Protein AF-A0A271LD11-F1 (afdb_monomer_lite)

Organism: NCBI:txid241416

Structure (mmCIF, N/CA/C/O backbone):
data_AF-A0A271LD11-F1
#
_entry.id   AF-A0A271LD11-F1
#
loop_
_atom_site.group_PDB
_atom_site.id
_atom_site.type_symbol
_atom_site.label_atom_id
_atom_site.label_alt_id
_atom_site.label_comp_id
_atom_site.label_asym_id
_atom_site.label_entity_id
_atom_site.label_seq_id
_atom_site.pdbx_PDB_ins_code
_atom_site.Cartn_x
_atom_site.Cartn_y
_atom_site.Cartn_z
_atom_site.occupancy
_atom_site.B_iso_or_equiv
_atom_site.auth_seq_id
_atom_site.auth_comp_id
_atom_site.auth_asym_id
_atom_site.auth_atom_id
_atom_site.pdbx_PDB_model_num
ATOM 1 N N . MET A 1 1 ? -14.427 -5.956 10.404 1.00 69.62 1 MET A N 1
ATOM 2 C CA . MET A 1 1 ? -15.000 -7.315 10.343 1.00 69.62 1 MET A CA 1
ATOM 3 C C . MET A 1 1 ? -15.133 -7.805 11.765 1.00 69.62 1 MET A C 1
ATOM 5 O O . MET A 1 1 ? -14.112 -7.960 12.436 1.00 69.62 1 MET A O 1
ATOM 9 N N . SER A 1 2 ? -16.369 -7.989 12.209 1.00 76.56 2 SER A N 1
ATOM 10 C CA . SER A 1 2 ? -16.725 -8.556 13.507 1.00 76.56 2 SER A CA 1
ATOM 11 C C . SER A 1 2 ? -16.992 -10.064 13.394 1.00 76.56 2 SER A C 1
ATOM 13 O O . SER A 1 2 ? -16.942 -10.661 12.316 1.00 76.56 2 SER A O 1
ATOM 15 N N . ASN A 1 3 ? -17.279 -10.710 14.525 1.00 73.25 3 ASN A N 1
ATOM 16 C CA . ASN A 1 3 ? -17.725 -12.101 14.537 1.00 73.25 3 ASN A CA 1
ATOM 17 C C . ASN A 1 3 ? -19.091 -12.248 13.833 1.00 73.25 3 ASN A C 1
ATOM 19 O O . ASN A 1 3 ? -20.019 -11.530 14.188 1.00 73.25 3 ASN A O 1
ATOM 23 N N . ASP A 1 4 ? -19.204 -13.220 12.918 1.00 74.38 4 ASP A N 1
ATOM 24 C CA . ASP A 1 4 ? -20.382 -13.495 12.061 1.00 74.38 4 ASP A CA 1
ATOM 25 C C . ASP A 1 4 ? -20.621 -12.496 10.902 1.00 74.38 4 ASP A C 1
ATOM 27 O O . ASP A 1 4 ? -21.652 -12.544 10.233 1.00 74.38 4 ASP A O 1
ATOM 31 N N . ASP A 1 5 ? -19.649 -11.623 10.602 1.00 70.19 5 ASP A N 1
ATOM 32 C CA . ASP A 1 5 ? -19.718 -10.740 9.431 1.00 70.19 5 ASP A CA 1
ATOM 33 C C . ASP A 1 5 ? -19.378 -11.460 8.118 1.00 70.19 5 ASP A C 1
ATOM 35 O O . ASP A 1 5 ? -18.509 -12.336 8.044 1.00 70.19 5 ASP A O 1
ATOM 39 N N . ALA A 1 6 ? -19.998 -11.002 7.027 1.00 70.12 6 ALA A N 1
ATOM 40 C CA . ALA A 1 6 ? -19.597 -11.391 5.682 1.00 70.12 6 ALA A CA 1
ATOM 41 C C . ALA A 1 6 ? -18.169 -10.894 5.382 1.00 70.12 6 ALA A C 1
ATOM 43 O O . ALA A 1 6 ? -17.907 -9.693 5.331 1.00 70.12 6 ALA A O 1
ATOM 44 N N . ALA A 1 7 ? -17.249 -11.830 5.136 1.00 69.25 7 ALA A N 1
ATOM 45 C CA . ALA A 1 7 ? -15.844 -11.529 4.855 1.00 69.25 7 ALA A CA 1
ATOM 46 C C . ALA A 1 7 ? -15.589 -10.948 3.445 1.00 69.25 7 ALA A C 1
ATOM 48 O O . ALA A 1 7 ? -14.489 -10.483 3.170 1.00 69.25 7 ALA A O 1
ATOM 49 N N . ASP A 1 8 ? -16.587 -10.960 2.557 1.00 73.25 8 ASP A N 1
ATOM 50 C CA . ASP A 1 8 ? -16.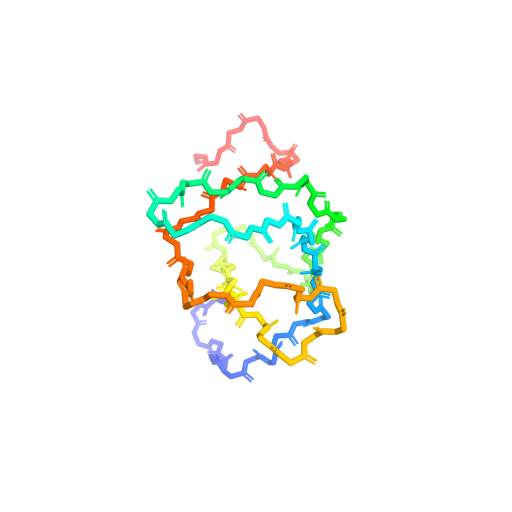499 -10.434 1.184 1.00 73.25 8 ASP A CA 1
ATOM 51 C C . ASP A 1 8 ? -17.018 -8.987 1.089 1.00 73.25 8 ASP A C 1
ATOM 53 O O . ASP A 1 8 ? -17.765 -8.607 0.187 1.00 73.25 8 ASP A O 1
ATOM 57 N N . ALA A 1 9 ? -16.679 -8.164 2.082 1.00 72.81 9 ALA A N 1
ATOM 58 C CA . ALA A 1 9 ? -16.881 -6.730 1.964 1.00 72.81 9 ALA A CA 1
ATOM 59 C C . ALA A 1 9 ? -15.884 -6.192 0.928 1.00 72.81 9 ALA A C 1
ATOM 61 O O . ALA A 1 9 ? -14.672 -6.328 1.096 1.00 72.81 9 ALA A O 1
ATOM 62 N N . GLY A 1 10 ? -16.397 -5.594 -0.149 1.00 79.50 10 GLY A N 1
ATOM 63 C CA . GLY A 1 10 ? -15.557 -5.032 -1.203 1.00 79.50 10 GLY A CA 1
ATOM 64 C C . GLY A 1 10 ? -14.581 -3.985 -0.660 1.00 79.50 10 GLY A C 1
ATOM 65 O O . GLY A 1 10 ? -14.938 -3.164 0.188 1.00 79.50 10 GLY A O 1
ATOM 66 N N . PHE A 1 11 ? -13.350 -4.001 -1.170 1.00 81.75 11 PHE A N 1
ATOM 67 C CA . PHE A 1 11 ? -12.365 -2.972 -0.851 1.00 81.75 11 PHE A CA 1
ATOM 68 C C . PHE A 1 11 ? -12.827 -1.605 -1.374 1.00 81.75 11 PHE A C 1
ATOM 70 O O . PHE A 1 11 ? -13.460 -1.502 -2.427 1.00 81.75 11 PHE A O 1
ATOM 77 N N . GLY A 1 12 ? -12.522 -0.550 -0.616 1.00 84.06 12 GLY A N 1
ATOM 78 C CA . GLY A 1 12 ? -12.836 0.824 -1.004 1.00 84.06 12 GLY A CA 1
ATOM 79 C C . GLY A 1 12 ? -11.970 1.341 -2.158 1.00 84.06 12 GLY A C 1
ATOM 80 O O . GLY A 1 12 ? -11.227 0.604 -2.802 1.00 84.06 12 GLY A O 1
ATOM 81 N N . THR A 1 13 ? -12.039 2.649 -2.403 1.00 88.38 13 THR A N 1
ATOM 82 C CA . THR A 1 13 ? -11.216 3.311 -3.423 1.00 88.38 13 THR A CA 1
ATOM 83 C C . THR A 1 13 ? -9.732 3.249 -3.057 1.00 88.38 13 THR A C 1
ATOM 85 O O . THR A 1 13 ? -9.320 3.795 -2.031 1.00 88.38 13 THR A O 1
ATOM 88 N N . ALA A 1 14 ? -8.927 2.629 -3.921 1.00 90.69 14 ALA A N 1
ATOM 89 C CA . ALA A 1 14 ? -7.479 2.569 -3.763 1.00 90.69 14 ALA A CA 1
ATOM 90 C C . ALA A 1 14 ? -6.838 3.967 -3.820 1.00 90.69 14 ALA A C 1
ATOM 92 O O . ALA A 1 14 ? -7.325 4.863 -4.511 1.00 90.69 14 ALA A O 1
ATOM 93 N N . GLN A 1 15 ? -5.731 4.141 -3.098 1.00 93.31 15 GLN A N 1
ATOM 94 C CA . GLN A 1 15 ? -4.854 5.306 -3.213 1.00 93.31 15 GLN A CA 1
ATOM 95 C C . GLN A 1 15 ? -3.533 4.879 -3.845 1.00 93.31 15 GLN A C 1
ATOM 97 O O . GLN A 1 15 ? -3.049 3.776 -3.591 1.00 93.31 15 GLN A O 1
ATOM 102 N N . SER A 1 16 ? -2.944 5.760 -4.648 1.00 92.38 16 SER A N 1
ATOM 103 C CA . SER A 1 16 ? -1.676 5.521 -5.333 1.00 92.38 16 SER A CA 1
ATOM 104 C C . SER A 1 16 ? -0.527 6.257 -4.645 1.00 92.38 16 SER A C 1
ATOM 106 O O . SER A 1 16 ? -0.664 7.422 -4.266 1.00 92.38 16 SER A O 1
ATOM 108 N N . SER A 1 17 ? 0.627 5.601 -4.554 1.00 91.56 17 SER A N 1
ATOM 109 C CA . SER A 1 17 ? 1.922 6.240 -4.315 1.00 91.56 17 SER A CA 1
ATOM 110 C C . SER A 1 17 ? 2.787 5.970 -5.539 1.00 91.56 17 SER A C 1
ATOM 112 O O . SER A 1 17 ? 3.067 4.814 -5.856 1.00 91.56 17 SER A O 1
ATOM 114 N N . VAL A 1 18 ? 3.131 7.033 -6.265 1.00 89.38 18 VAL A N 1
ATOM 115 C CA . VAL A 1 18 ? 3.889 6.943 -7.515 1.00 89.38 18 VAL A CA 1
ATOM 116 C C . VAL A 1 18 ? 5.312 7.398 -7.249 1.00 89.38 18 VAL A C 1
ATOM 118 O O . VAL A 1 18 ? 5.535 8.521 -6.798 1.00 89.38 18 VAL A O 1
ATOM 121 N N . ASP A 1 19 ? 6.259 6.520 -7.553 1.00 84.38 19 ASP A N 1
ATOM 122 C CA . ASP A 1 19 ? 7.686 6.815 -7.555 1.00 84.38 19 ASP A CA 1
ATOM 123 C C . ASP A 1 19 ? 8.252 6.638 -8.965 1.00 84.38 19 ASP A C 1
ATOM 125 O O . ASP A 1 19 ? 7.733 5.855 -9.765 1.00 84.38 19 ASP A O 1
ATOM 129 N N . THR A 1 20 ? 9.329 7.355 -9.270 1.00 78.56 20 THR A N 1
ATOM 130 C CA . THR A 1 20 ? 10.007 7.290 -10.570 1.00 78.56 20 THR A CA 1
ATOM 131 C C . THR A 1 20 ? 11.414 6.736 -10.401 1.00 78.56 20 THR A C 1
ATOM 133 O O . THR A 1 20 ? 12.175 7.206 -9.559 1.00 78.56 20 THR A O 1
ATOM 136 N N . GLY A 1 21 ? 11.793 5.773 -11.239 1.00 76.94 21 GLY A N 1
ATOM 137 C CA . GLY A 1 21 ? 13.094 5.109 -11.172 1.00 76.94 21 GLY A CA 1
ATOM 138 C C . GLY A 1 21 ? 13.439 4.378 -12.468 1.00 76.94 21 GLY A C 1
ATOM 139 O O . GLY A 1 21 ? 12.699 4.448 -13.447 1.00 76.94 21 GLY A O 1
ATOM 140 N N . GLY A 1 22 ? 14.567 3.666 -12.491 1.00 77.94 22 GLY A N 1
ATOM 141 C CA . GLY A 1 22 ? 14.997 2.953 -13.704 1.00 77.94 22 GLY A CA 1
ATOM 142 C C . GLY A 1 22 ? 16.269 2.113 -13.590 1.00 77.94 22 GLY A C 1
ATOM 143 O O . GLY A 1 22 ? 16.673 1.493 -14.571 1.00 77.94 22 GLY A O 1
ATOM 144 N N . THR A 1 23 ? 16.901 2.066 -12.420 1.00 84.31 23 THR A N 1
ATOM 145 C CA . THR A 1 23 ? 18.092 1.251 -12.173 1.00 84.31 23 THR A CA 1
ATOM 146 C C . THR A 1 23 ? 17.672 -0.111 -11.626 1.00 84.31 23 THR A C 1
ATOM 148 O O . THR A 1 23 ? 16.885 -0.218 -10.686 1.00 84.31 23 THR A O 1
ATOM 151 N N . THR A 1 24 ? 18.206 -1.182 -12.205 1.00 85.12 24 THR A N 1
ATOM 152 C CA . THR A 1 24 ? 18.028 -2.540 -11.679 1.00 85.12 24 THR A CA 1
ATOM 153 C C . THR A 1 24 ? 18.737 -2.696 -10.327 1.00 85.12 24 THR A C 1
ATOM 155 O O . THR A 1 24 ? 19.825 -2.162 -10.142 1.00 85.12 24 THR A O 1
ATOM 158 N N . ASN A 1 25 ? 18.165 -3.505 -9.427 1.00 83.38 25 ASN A N 1
ATOM 159 C CA . ASN A 1 25 ? 18.696 -3.836 -8.092 1.00 83.38 25 ASN A CA 1
ATOM 160 C C . ASN A 1 25 ? 18.739 -2.690 -7.062 1.00 83.38 25 ASN A C 1
ATOM 162 O O . ASN A 1 25 ? 19.392 -2.844 -6.029 1.00 83.38 25 ASN A O 1
ATOM 166 N N . ASP A 1 26 ? 17.996 -1.606 -7.282 1.00 89.12 26 ASP A N 1
ATOM 167 C CA . ASP A 1 26 ? 17.833 -0.530 -6.300 1.00 89.12 26 ASP A CA 1
ATOM 168 C C . ASP A 1 26 ? 16.545 -0.686 -5.469 1.00 89.12 26 ASP A C 1
ATOM 170 O O . ASP A 1 26 ? 15.550 -1.269 -5.913 1.00 89.12 26 ASP A O 1
ATOM 174 N N . ILE A 1 27 ? 16.567 -0.153 -4.241 1.00 88.38 27 ILE A N 1
ATOM 175 C CA . ILE A 1 27 ? 15.378 -0.014 -3.392 1.00 88.38 27 ILE A CA 1
ATOM 176 C C . ILE A 1 27 ? 14.776 1.370 -3.620 1.00 88.38 27 ILE A C 1
ATOM 178 O O . ILE A 1 27 ? 15.405 2.385 -3.332 1.00 88.38 27 ILE A O 1
ATOM 182 N N . TYR A 1 28 ? 13.534 1.377 -4.088 1.00 88.62 28 TYR A N 1
ATOM 183 C CA . TYR A 1 28 ? 12.732 2.572 -4.318 1.00 88.62 28 TYR A CA 1
ATOM 184 C C . TYR A 1 28 ? 11.735 2.764 -3.173 1.00 88.62 28 TYR A C 1
ATOM 186 O O . TYR A 1 28 ? 11.100 1.800 -2.735 1.00 88.62 28 TYR A O 1
ATOM 194 N N . ILE A 1 29 ? 11.622 3.995 -2.672 1.00 90.31 29 ILE A N 1
ATOM 195 C CA . ILE A 1 29 ? 10.700 4.371 -1.594 1.00 90.31 29 ILE A CA 1
ATOM 196 C C . ILE A 1 29 ? 9.856 5.529 -2.113 1.00 90.31 29 ILE A C 1
ATOM 198 O O . ILE A 1 29 ? 10.345 6.651 -2.230 1.00 90.31 29 ILE A O 1
ATOM 202 N N . GLY A 1 30 ? 8.590 5.239 -2.411 1.00 87.62 30 GLY A N 1
ATOM 203 C CA . GLY A 1 30 ? 7.655 6.238 -2.909 1.00 87.62 30 GLY A CA 1
ATOM 204 C C . GLY A 1 30 ? 7.220 7.255 -1.851 1.00 87.62 30 GLY A C 1
ATOM 205 O O . GLY A 1 30 ? 7.399 7.031 -0.649 1.00 87.62 30 GLY A O 1
ATOM 206 N N . PRO A 1 31 ? 6.636 8.383 -2.291 1.00 92.06 31 PRO A N 1
ATOM 207 C CA . PRO A 1 31 ? 6.083 9.387 -1.393 1.00 92.06 31 PRO A CA 1
ATOM 208 C C . PRO A 1 31 ? 4.895 8.837 -0.588 1.00 92.06 31 PRO A C 1
ATOM 210 O O . PRO A 1 31 ? 4.310 7.803 -0.916 1.00 92.06 31 PRO A O 1
ATOM 213 N N . GLU A 1 32 ? 4.501 9.554 0.461 1.00 92.62 32 GLU A N 1
ATOM 214 C CA . GLU A 1 32 ? 3.271 9.254 1.199 1.00 92.62 32 GLU A CA 1
ATOM 215 C C . GLU A 1 32 ? 2.047 9.335 0.266 1.00 92.62 32 GLU A C 1
ATOM 217 O O . GLU A 1 32 ? 1.931 10.258 -0.546 1.00 92.62 32 GLU A O 1
ATOM 222 N N . SER A 1 33 ? 1.133 8.363 0.361 1.00 92.12 33 SER A N 1
ATOM 223 C CA . SER A 1 33 ? -0.139 8.414 -0.362 1.00 92.12 33 SER A CA 1
ATOM 224 C C . SER A 1 33 ? -1.081 9.451 0.254 1.00 92.12 33 SER A C 1
ATOM 226 O O . SER A 1 33 ? -0.901 9.899 1.383 1.00 92.12 33 SER A O 1
ATOM 228 N N . SER A 1 34 ? -2.169 9.772 -0.445 1.00 92.44 34 SER A N 1
ATOM 229 C CA . SER A 1 34 ? -3.283 10.463 0.215 1.00 92.44 34 SER A CA 1
ATOM 230 C C . SER A 1 34 ? -3.881 9.594 1.331 1.00 92.44 34 SER A C 1
ATOM 232 O O . SER A 1 34 ? -3.807 8.362 1.285 1.00 92.44 34 SER A O 1
ATOM 234 N N . ALA A 1 35 ? -4.474 10.242 2.336 1.00 91.00 35 ALA A N 1
ATOM 235 C CA . ALA A 1 35 ? -5.058 9.555 3.481 1.00 91.00 35 ALA A CA 1
ATOM 236 C C . ALA A 1 35 ? -6.223 8.640 3.062 1.00 91.00 35 ALA A C 1
ATOM 238 O O . ALA A 1 35 ? -7.150 9.066 2.370 1.00 91.00 35 ALA A O 1
ATOM 239 N N . ILE A 1 36 ? -6.205 7.393 3.538 1.00 89.38 36 ILE A N 1
ATOM 240 C CA . ILE A 1 36 ? -7.318 6.448 3.398 1.00 89.38 36 ILE A CA 1
ATOM 241 C C . ILE A 1 36 ? -8.201 6.578 4.636 1.00 89.38 36 ILE A C 1
ATOM 243 O O . ILE A 1 36 ? -7.780 6.256 5.744 1.00 89.38 36 ILE A O 1
ATOM 247 N N . THR A 1 37 ? -9.438 7.043 4.455 1.00 87.19 37 THR A N 1
ATOM 248 C CA . THR A 1 37 ? -10.434 7.044 5.536 1.00 87.19 37 THR A CA 1
ATOM 249 C C . THR A 1 37 ? -11.150 5.703 5.561 1.00 87.19 37 THR A C 1
ATOM 251 O O . THR A 1 37 ? -11.732 5.294 4.556 1.00 87.19 37 THR A O 1
ATOM 254 N N . ILE A 1 38 ? -11.119 5.024 6.709 1.00 82.06 38 ILE A N 1
ATOM 255 C CA . ILE A 1 38 ? -11.859 3.776 6.897 1.00 82.06 38 ILE A CA 1
ATOM 256 C C . ILE A 1 38 ? -13.350 4.099 6.885 1.00 82.06 38 ILE A C 1
ATOM 258 O O . ILE A 1 38 ? -13.853 4.807 7.755 1.00 82.06 38 ILE A O 1
ATOM 262 N N . GLY A 1 39 ? -14.027 3.630 5.840 1.00 75.00 39 GLY A N 1
ATOM 263 C CA . GLY A 1 39 ? -15.477 3.694 5.727 1.00 75.00 39 GLY A CA 1
ATOM 264 C C . GLY A 1 39 ? -16.156 2.611 6.563 1.00 75.00 39 GLY A C 1
ATOM 265 O O . GLY A 1 39 ? -15.515 1.693 7.071 1.00 75.00 39 GLY A O 1
ATOM 266 N N . GLY A 1 40 ? -17.480 2.707 6.681 1.00 68.69 40 GLY A N 1
ATOM 267 C CA . GLY A 1 40 ? -18.225 1.916 7.658 1.00 68.69 40 GLY A CA 1
ATOM 268 C C . GLY A 1 40 ? -18.008 2.466 9.065 1.00 68.69 40 GLY A C 1
ATOM 269 O O . GLY A 1 40 ? -17.143 3.303 9.300 1.00 68.69 40 GLY A O 1
ATOM 270 N N . THR A 1 41 ? -18.840 2.062 10.009 1.00 72.38 41 THR A N 1
ATOM 271 C CA . THR A 1 41 ? -18.684 2.415 11.422 1.00 72.38 41 THR A CA 1
ATOM 272 C C . THR A 1 41 ? -18.083 1.209 12.140 1.00 72.38 41 THR A C 1
ATOM 274 O O . THR A 1 41 ? -18.848 0.495 12.793 1.00 72.38 41 THR A O 1
ATOM 277 N N . PRO A 1 42 ? -16.778 0.904 11.955 1.00 75.62 42 PRO A N 1
ATOM 278 C CA . PRO A 1 42 ? -16.162 -0.227 12.632 1.00 75.62 42 PRO A CA 1
ATOM 279 C C . PRO A 1 42 ? -16.278 -0.025 14.142 1.00 75.62 42 PRO A C 1
ATOM 281 O O . PRO A 1 42 ? -16.050 1.076 14.655 1.00 75.62 42 PRO A O 1
ATOM 284 N N . ALA A 1 43 ? -16.679 -1.081 14.835 1.00 76.75 43 ALA A N 1
ATOM 285 C CA . ALA A 1 43 ? -16.684 -1.118 16.282 1.00 76.75 43 ALA A CA 1
ATOM 286 C C . ALA A 1 43 ? -15.257 -1.313 16.811 1.00 76.75 43 ALA A C 1
ATOM 288 O O . ALA A 1 43 ? -14.338 -1.719 16.099 1.00 76.75 43 ALA A O 1
ATOM 289 N N . GLU A 1 44 ? -15.071 -1.012 18.090 1.00 75.75 44 GLU A N 1
ATOM 290 C CA . GLU A 1 44 ? -13.823 -1.313 18.783 1.00 75.75 44 GLU A CA 1
ATOM 291 C C . GLU A 1 44 ? -13.535 -2.823 18.738 1.00 75.75 44 GLU A C 1
ATOM 293 O O . GLU A 1 44 ? -14.424 -3.639 18.988 1.00 75.75 44 GLU A O 1
ATOM 298 N N . GLY A 1 45 ? -12.298 -3.190 18.389 1.00 74.75 45 GLY A N 1
ATOM 299 C CA . GLY A 1 45 ? -11.885 -4.584 18.206 1.00 74.75 45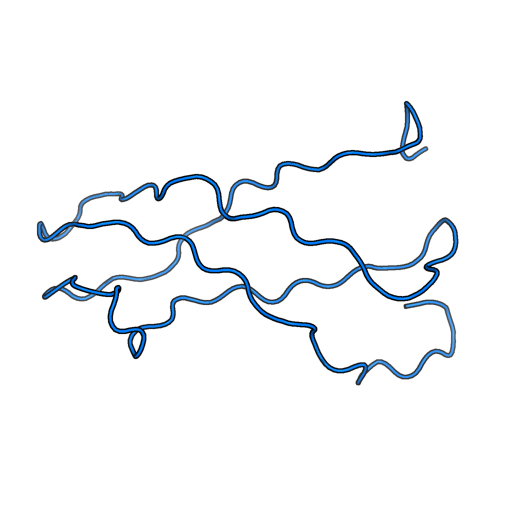 GLY A CA 1
ATOM 300 C C . GLY A 1 45 ? -12.196 -5.183 16.828 1.00 74.75 45 GLY A C 1
ATOM 301 O O . GLY A 1 45 ? -11.866 -6.347 16.593 1.00 74.75 45 GLY A O 1
ATOM 302 N N . ASP A 1 46 ? -12.783 -4.419 15.902 1.00 81.44 46 ASP A N 1
ATOM 303 C CA . ASP A 1 46 ? -13.016 -4.898 14.540 1.00 81.44 46 ASP A CA 1
ATOM 304 C C . ASP A 1 46 ? -11.729 -4.992 13.720 1.00 81.44 46 ASP A C 1
ATOM 306 O O . ASP A 1 46 ? -10.897 -4.083 13.687 1.00 81.44 46 ASP A O 1
ATOM 310 N N . LEU A 1 47 ? -11.617 -6.068 12.939 1.00 82.06 47 LEU A N 1
ATOM 311 C CA . LEU A 1 47 ? -10.524 -6.216 11.985 1.00 82.06 47 LEU A CA 1
ATOM 312 C C . LEU A 1 47 ? -10.730 -5.284 10.781 1.00 82.06 47 LEU A C 1
ATOM 314 O O . LEU A 1 47 ? -11.757 -5.366 10.094 1.00 82.06 47 LEU A O 1
ATOM 318 N N . VAL A 1 48 ? -9.724 -4.464 10.480 1.00 82.88 48 VAL A N 1
ATOM 319 C CA . VAL A 1 48 ? -9.627 -3.685 9.238 1.00 82.88 48 VAL A CA 1
ATOM 320 C C . VAL A 1 48 ? -8.611 -4.352 8.315 1.00 82.88 48 VAL A C 1
ATOM 322 O O . VAL A 1 48 ? -7.470 -4.595 8.706 1.00 82.88 48 VAL A O 1
ATOM 325 N N . VAL A 1 49 ? -9.026 -4.656 7.085 1.00 86.50 49 VAL A N 1
ATOM 326 C CA . VAL A 1 49 ? -8.187 -5.336 6.089 1.00 86.50 49 VAL A CA 1
ATOM 327 C C . VAL A 1 49 ? -7.815 -4.360 4.982 1.00 86.50 49 VAL A C 1
ATOM 329 O O . VAL A 1 49 ? -8.682 -3.723 4.387 1.00 86.50 49 VAL A O 1
ATOM 332 N N . PHE A 1 50 ? -6.521 -4.285 4.676 1.00 87.38 50 PHE A N 1
ATOM 333 C CA . PHE A 1 50 ? -5.993 -3.512 3.559 1.00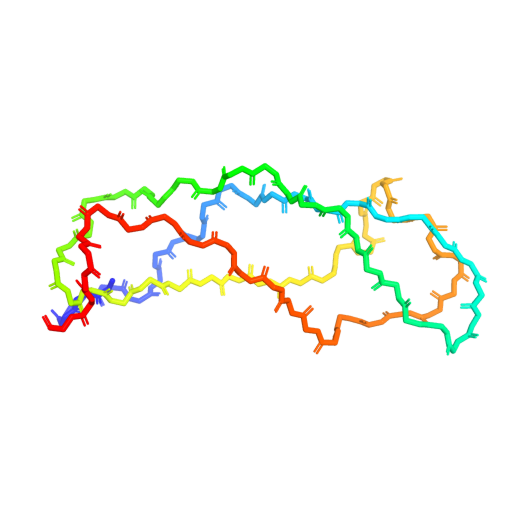 87.38 50 PHE A CA 1
ATOM 334 C C . PHE A 1 50 ? -5.450 -4.449 2.489 1.00 87.38 50 PHE A C 1
ATOM 336 O O . PHE A 1 50 ? -4.739 -5.407 2.795 1.00 87.38 50 PHE A O 1
ATOM 343 N N . GLN A 1 51 ? -5.744 -4.139 1.231 1.00 90.12 51 GLN A N 1
ATOM 344 C CA . GLN A 1 51 ? -5.078 -4.752 0.095 1.00 90.12 51 GLN A CA 1
ATOM 345 C C . GLN A 1 51 ? -4.033 -3.782 -0.441 1.00 90.12 51 GLN A C 1
ATOM 347 O O . GLN A 1 51 ? -4.327 -2.615 -0.693 1.00 90.12 51 GLN A O 1
ATOM 352 N N . ILE A 1 52 ? -2.815 -4.282 -0.626 1.00 91.69 52 ILE A N 1
ATOM 353 C CA . ILE A 1 52 ? -1.716 -3.524 -1.207 1.00 91.69 52 ILE A CA 1
ATOM 354 C C . ILE A 1 52 ? -1.122 -4.349 -2.337 1.00 91.69 52 ILE A C 1
ATOM 356 O O . ILE A 1 52 ? -0.874 -5.546 -2.186 1.00 91.69 52 ILE A O 1
ATOM 360 N N . TYR A 1 53 ? -0.892 -3.701 -3.469 1.00 91.44 53 TYR A N 1
ATOM 361 C CA . TYR A 1 53 ? -0.273 -4.297 -4.638 1.00 91.44 53 TYR A CA 1
ATOM 362 C C . TYR A 1 53 ? 0.510 -3.231 -5.406 1.00 91.44 53 TYR A C 1
ATOM 364 O O . TYR A 1 53 ? 0.343 -2.033 -5.181 1.00 91.44 53 TYR A O 1
ATOM 372 N N . ARG A 1 54 ? 1.384 -3.678 -6.308 1.00 89.75 54 ARG A N 1
ATOM 373 C CA . ARG A 1 54 ? 1.985 -2.806 -7.317 1.00 89.75 54 ARG A CA 1
ATOM 374 C C . ARG A 1 54 ? 1.079 -2.797 -8.544 1.00 89.75 54 ARG A 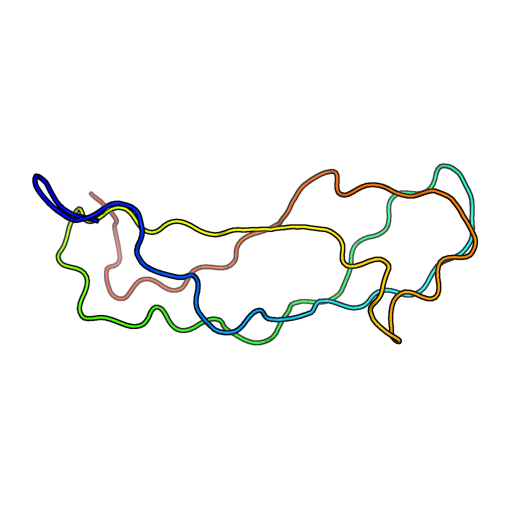C 1
ATOM 376 O O . ARG A 1 54 ? 0.851 -3.862 -9.115 1.00 89.75 54 ARG A O 1
ATOM 383 N N . ASP A 1 55 ? 0.616 -1.624 -8.957 1.00 90.69 55 ASP A N 1
ATOM 384 C CA . ASP A 1 55 ? -0.150 -1.467 -10.193 1.00 90.69 55 ASP A CA 1
ATOM 385 C C . ASP A 1 55 ? 0.772 -1.150 -11.373 1.00 90.69 55 ASP A C 1
ATOM 387 O O . ASP A 1 55 ? 1.114 -0.000 -11.622 1.00 90.69 55 ASP A O 1
ATOM 391 N N . VAL A 1 56 ? 1.172 -2.188 -12.106 1.00 87.38 56 VAL A N 1
ATOM 392 C CA . VAL A 1 56 ? 2.015 -2.046 -13.308 1.00 87.38 56 VAL A CA 1
ATOM 393 C C . VAL A 1 56 ? 1.262 -1.487 -14.518 1.00 87.38 56 VAL A C 1
ATOM 395 O O . VAL A 1 56 ? 1.870 -1.238 -15.555 1.00 87.38 56 VAL A O 1
ATOM 398 N N . SER A 1 57 ? -0.065 -1.361 -14.426 1.00 88.06 57 SER A N 1
ATOM 399 C CA . SER A 1 57 ? -0.905 -0.824 -15.498 1.00 88.06 57 SER A CA 1
ATOM 400 C C . SER A 1 57 ? -1.215 0.663 -15.333 1.00 88.06 57 SER A C 1
ATOM 402 O O . SER A 1 57 ? -1.730 1.280 -16.268 1.00 88.06 57 SER A O 1
ATOM 404 N N . ASP A 1 58 ? -0.890 1.239 -14.172 1.00 87.81 58 ASP A N 1
ATOM 405 C CA . ASP A 1 58 ? -1.049 2.663 -13.907 1.00 87.81 58 ASP A CA 1
ATOM 406 C C . ASP A 1 58 ? -0.111 3.495 -14.792 1.00 87.81 58 ASP A C 1
ATOM 408 O O . ASP A 1 58 ? 1.056 3.161 -14.989 1.00 87.81 58 ASP A O 1
ATOM 412 N N . ALA A 1 59 ? -0.609 4.618 -15.315 1.00 84.81 59 ALA A N 1
ATOM 413 C CA . ALA A 1 59 ? 0.173 5.486 -16.197 1.00 84.81 59 ALA A CA 1
ATOM 414 C C . ALA A 1 59 ? 1.384 6.135 -15.494 1.00 84.81 59 ALA A C 1
ATOM 416 O O . ALA A 1 59 ? 2.299 6.616 -16.167 1.00 84.81 59 ALA A O 1
ATOM 417 N N . GLY A 1 60 ? 1.378 6.177 -14.160 1.00 81.94 60 GLY A N 1
ATOM 418 C CA . GLY A 1 60 ? 2.487 6.612 -13.323 1.00 81.94 60 GLY A CA 1
ATOM 419 C C . GLY A 1 60 ? 3.571 5.551 -13.111 1.00 81.94 60 GLY A C 1
ATOM 420 O O . GLY A 1 60 ? 4.693 5.935 -12.770 1.00 81.94 60 GLY A O 1
ATOM 421 N N . ASP A 1 61 ? 3.308 4.255 -13.347 1.00 82.50 61 ASP A N 1
ATOM 422 C CA . ASP A 1 61 ? 4.353 3.220 -13.300 1.00 82.50 61 ASP A CA 1
ATOM 423 C C . ASP A 1 61 ? 5.234 3.315 -14.552 1.00 82.50 61 ASP A C 1
ATOM 425 O O . ASP A 1 61 ? 5.001 2.712 -15.598 1.00 82.50 61 ASP A O 1
ATOM 429 N N . THR A 1 62 ? 6.270 4.140 -14.436 1.00 85.25 62 THR A N 1
ATOM 430 C CA . THR A 1 62 ? 7.231 4.422 -15.509 1.00 85.25 62 THR A CA 1
ATOM 431 C C . THR A 1 62 ? 8.490 3.558 -15.421 1.00 85.25 62 THR A C 1
ATOM 433 O O . THR A 1 62 ? 9.446 3.785 -16.168 1.00 85.25 62 THR A O 1
ATOM 436 N N . MET A 1 63 ? 8.529 2.562 -14.528 1.00 81.25 63 MET A N 1
ATOM 437 C CA . MET A 1 63 ? 9.711 1.714 -14.385 1.00 81.25 63 MET A CA 1
ATOM 438 C C . MET A 1 63 ? 9.835 0.768 -15.581 1.00 81.25 63 MET A C 1
ATOM 440 O O . MET A 1 63 ? 9.066 -0.171 -15.748 1.00 81.25 63 MET A O 1
ATOM 444 N N . ALA A 1 64 ? 10.878 0.971 -16.385 1.00 82.19 64 ALA A N 1
ATOM 445 C CA . ALA A 1 64 ? 11.196 0.113 -17.529 1.00 82.19 64 ALA A CA 1
ATOM 446 C C . ALA A 1 64 ? 11.886 -1.215 -17.143 1.00 82.19 64 ALA A C 1
ATOM 448 O O . ALA A 1 64 ? 12.345 -1.951 -18.017 1.00 82.19 64 ALA A O 1
ATOM 449 N N . VAL A 1 65 ? 12.014 -1.497 -15.843 1.00 84.12 65 VAL A N 1
ATOM 450 C CA . VAL A 1 65 ? 12.700 -2.670 -15.289 1.00 84.12 65 VAL A CA 1
ATOM 451 C C . VAL A 1 65 ? 11.753 -3.466 -14.400 1.00 84.12 65 VAL A C 1
ATOM 453 O O . VAL A 1 65 ? 10.881 -2.892 -13.748 1.00 84.12 65 VAL A O 1
ATOM 456 N N . ASP A 1 66 ? 11.970 -4.780 -14.329 1.00 85.81 66 ASP A N 1
ATOM 457 C CA . ASP A 1 66 ? 11.204 -5.652 -13.443 1.00 85.81 66 ASP A CA 1
ATOM 458 C C . ASP A 1 66 ? 11.379 -5.222 -11.984 1.00 85.81 66 ASP A C 1
ATOM 460 O O . ASP A 1 66 ? 12.495 -5.120 -11.464 1.00 85.81 66 ASP A O 1
ATOM 464 N N . ALA A 1 67 ? 10.261 -5.004 -11.302 1.00 86.12 67 ALA A N 1
ATOM 465 C CA . ALA A 1 67 ? 10.250 -4.600 -9.911 1.00 86.12 67 ALA A CA 1
ATOM 466 C C . ALA A 1 67 ? 9.068 -5.229 -9.167 1.00 86.12 67 ALA A C 1
ATOM 468 O O . ALA A 1 67 ? 8.037 -5.574 -9.744 1.00 86.12 67 ALA A O 1
ATOM 469 N N . ARG A 1 68 ? 9.230 -5.398 -7.852 1.00 87.62 68 ARG A N 1
ATOM 470 C CA . ARG A 1 68 ? 8.226 -6.003 -6.969 1.00 87.62 68 ARG A CA 1
ATOM 471 C C . ARG A 1 68 ? 8.044 -5.174 -5.707 1.00 87.62 68 ARG A C 1
ATOM 473 O O . ARG A 1 68 ? 8.991 -4.548 -5.228 1.00 87.62 68 ARG A O 1
ATOM 480 N N . LEU A 1 69 ? 6.838 -5.213 -5.152 1.00 90.06 69 LEU A N 1
ATOM 481 C CA . LEU A 1 69 ? 6.560 -4.648 -3.838 1.00 90.06 69 LEU A CA 1
ATOM 482 C C . LEU A 1 69 ? 7.252 -5.498 -2.764 1.00 90.06 69 LEU A C 1
ATOM 484 O O . LEU A 1 69 ? 7.049 -6.709 -2.709 1.00 90.06 69 LEU A O 1
ATOM 488 N N . HIS A 1 70 ? 8.074 -4.864 -1.928 1.00 91.50 70 HIS A N 1
ATOM 489 C CA . HIS A 1 70 ? 8.790 -5.539 -0.839 1.00 91.50 70 HIS A CA 1
ATOM 490 C C . HIS A 1 70 ? 8.148 -5.306 0.533 1.00 91.50 70 HIS A C 1
ATOM 492 O O . HIS A 1 70 ? 8.205 -6.185 1.388 1.00 91.50 70 HIS A O 1
ATOM 498 N N . GLY A 1 71 ? 7.539 -4.140 0.754 1.00 91.06 71 GLY A N 1
ATOM 499 C CA . GLY A 1 71 ? 6.927 -3.773 2.027 1.00 91.06 71 GLY A CA 1
ATOM 500 C C . GLY A 1 71 ? 6.285 -2.391 1.971 1.00 91.06 71 GLY A C 1
ATOM 501 O O . GLY A 1 71 ? 6.370 -1.711 0.949 1.00 91.06 71 GLY A O 1
ATOM 502 N N . ILE A 1 72 ? 5.647 -1.996 3.073 1.00 92.44 72 ILE A N 1
ATOM 503 C CA . ILE A 1 72 ? 4.982 -0.698 3.235 1.00 92.44 72 ILE A CA 1
ATOM 504 C C . ILE A 1 72 ? 5.276 -0.093 4.602 1.00 92.44 72 ILE A C 1
ATOM 506 O O . ILE A 1 72 ? 5.517 -0.812 5.572 1.00 92.44 72 ILE A O 1
ATOM 510 N N . HIS A 1 73 ? 5.205 1.233 4.675 1.00 91.75 73 HIS A N 1
ATOM 511 C CA . HIS A 1 73 ? 5.145 1.974 5.929 1.00 91.75 73 HIS A CA 1
ATOM 512 C C . HIS A 1 73 ? 3.714 2.476 6.118 1.00 91.75 73 HIS A C 1
ATOM 514 O O . HIS A 1 73 ? 3.172 3.133 5.232 1.00 91.75 73 HIS A O 1
ATOM 520 N N . ILE A 1 74 ? 3.101 2.150 7.258 1.00 89.88 74 ILE A N 1
ATOM 521 C CA . ILE A 1 74 ? 1.739 2.579 7.587 1.00 89.88 74 ILE A CA 1
ATOM 522 C C . ILE A 1 74 ? 1.816 3.717 8.599 1.00 89.88 74 ILE A C 1
ATOM 524 O O . ILE A 1 74 ? 2.327 3.537 9.705 1.00 89.88 74 ILE A O 1
ATOM 528 N N . TYR A 1 75 ? 1.262 4.866 8.223 1.00 89.19 75 TYR A N 1
ATOM 529 C CA . TYR A 1 75 ? 1.019 5.989 9.118 1.00 89.19 75 TYR A CA 1
ATOM 530 C C . TYR A 1 75 ? -0.456 5.971 9.505 1.00 89.19 75 TYR A C 1
ATOM 532 O O . TYR A 1 75 ? -1.331 6.203 8.673 1.00 89.19 75 TYR A O 1
ATOM 540 N N . LEU A 1 76 ? -0.735 5.642 10.764 1.00 86.00 76 LEU A N 1
ATOM 541 C CA . LEU A 1 76 ? -2.093 5.570 11.294 1.00 86.00 76 LEU A CA 1
ATOM 542 C C . LEU A 1 76 ? -2.334 6.711 12.280 1.00 86.00 76 LEU A C 1
ATOM 544 O O . LEU A 1 76 ? -1.456 7.067 13.064 1.00 86.00 76 LEU A O 1
ATOM 548 N N . THR A 1 77 ? -3.540 7.271 12.243 1.00 82.31 77 THR A N 1
ATOM 549 C CA . THR A 1 77 ? -4.028 8.202 13.265 1.00 82.31 77 THR A CA 1
ATOM 550 C C . THR A 1 77 ? -5.122 7.496 14.046 1.00 82.31 77 THR A C 1
ATOM 552 O O . THR A 1 77 ? -6.174 7.190 13.488 1.00 82.31 77 THR A O 1
ATOM 555 N N . THR A 1 78 ? -4.883 7.231 15.326 1.00 77.88 78 THR A N 1
ATOM 556 C CA . THR A 1 78 ? -5.918 6.747 16.241 1.00 77.88 78 THR A CA 1
ATOM 557 C C . THR A 1 78 ? -6.593 7.922 16.940 1.00 77.88 78 THR A C 1
ATOM 559 O O . THR A 1 78 ? -5.976 8.947 17.229 1.00 77.88 78 THR A O 1
ATOM 562 N N . ASN A 1 79 ? -7.884 7.777 17.227 1.00 73.19 79 ASN A N 1
ATOM 563 C CA . ASN A 1 79 ? -8.614 8.698 18.102 1.00 73.19 79 ASN A CA 1
ATOM 564 C C . ASN A 1 79 ? -8.331 8.429 19.595 1.00 73.19 79 ASN A C 1
ATOM 566 O O . ASN A 1 79 ? -8.524 9.317 20.422 1.00 73.19 79 ASN A O 1
ATOM 570 N N . ALA A 1 80 ? -7.867 7.223 1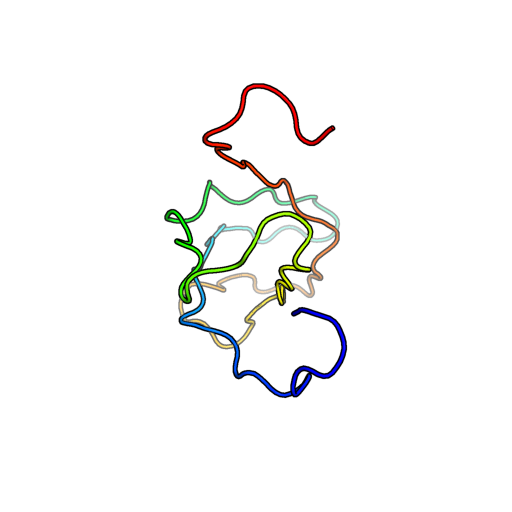9.931 1.00 69.56 80 ALA A N 1
ATOM 571 C CA . ALA A 1 80 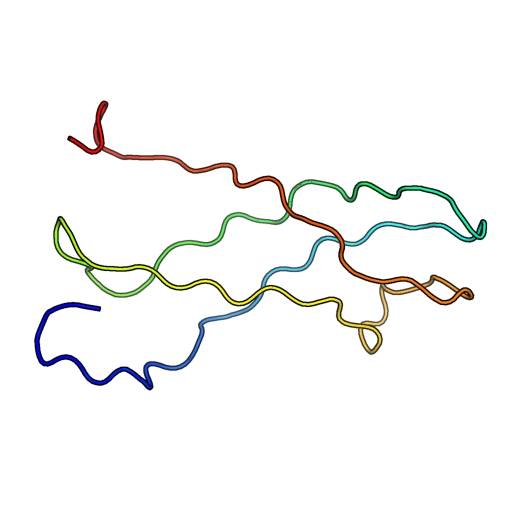? -7.444 6.823 21.264 1.00 69.56 80 ALA A CA 1
ATOM 572 C C . ALA A 1 80 ? -5.916 6.879 21.401 1.00 69.56 80 ALA A C 1
ATOM 574 O O . ALA A 1 80 ? -5.179 6.585 20.461 1.00 69.56 80 ALA A O 1
ATOM 575 N N . ALA A 1 81 ? -5.432 7.229 22.595 1.00 67.62 81 ALA A N 1
ATOM 576 C CA . ALA A 1 81 ? -3.998 7.245 22.897 1.00 67.62 81 ALA A CA 1
ATOM 577 C C . ALA A 1 81 ? -3.377 5.834 22.962 1.00 67.62 81 ALA A C 1
ATOM 579 O O . ALA A 1 81 ? -2.156 5.706 22.939 1.00 67.62 81 ALA A O 1
ATOM 580 N N . THR A 1 82 ? -4.209 4.794 23.075 1.00 61.41 82 THR A N 1
ATOM 581 C CA . THR A 1 82 ? -3.802 3.390 23.149 1.00 61.41 82 THR A CA 1
ATOM 582 C C . THR A 1 82 ? -4.814 2.506 22.422 1.00 61.41 82 THR A C 1
ATOM 584 O O . THR A 1 82 ? -6.001 2.819 22.419 1.00 61.41 82 THR A O 1
ATOM 587 N N . ASP A 1 83 ? -4.323 1.416 21.839 1.00 59.41 83 ASP A N 1
ATOM 588 C CA . ASP A 1 83 ? -5.080 0.328 21.193 1.00 59.41 83 ASP A CA 1
ATOM 589 C C . ASP A 1 83 ? -5.205 -0.880 22.150 1.00 59.41 83 ASP A C 1
ATOM 591 O O . ASP A 1 83 ? -5.043 -2.030 21.756 1.00 59.41 83 ASP A O 1
ATOM 595 N N . ALA A 1 84 ? -5.312 -0.600 23.456 1.00 57.94 84 ALA A N 1
ATOM 596 C CA . ALA A 1 84 ? -5.242 -1.607 24.519 1.00 57.94 84 ALA A CA 1
ATOM 597 C C . ALA A 1 84 ? -6.629 -2.010 25.008 1.00 57.94 84 ALA A C 1
ATOM 599 O O . ALA A 1 84 ? -7.451 -1.083 25.178 1.00 57.94 84 ALA A O 1
#

pLDDT: mean 82.65, std 8.41, range [57.94, 93.31]

Foldseek 3Di:
DDPPDDPPDDDDDDWDFFDDDEDPPDDDDTDDTPDDDDDDDDDQPDDDDDDDFDDCPDPRNPYPDDDGDDDDDDDDDDPDPDSD

Sequence (84 aa):
MSNDDAADAGFGTAQSSVDTGGTTNDIYIGPESSAITIGGTPAEGDLVVFQIYRDVSDAGDTMAVDARLHGIHIYLTTNAATDA

Radius of gyration: 16.37 Å; chains: 1; bounding box: 39×24×42 Å

Secondary structure (DSSP, 8-state):
--TT--S-PPP------------TTPPP-PPPPPP----S-PPTTPPP-------TTSTT----S-------------SSS---